Protein AF-A0A383EUN8-F1 (afdb_monomer)

Secondary structure (DSSP, 8-state):
--HHHH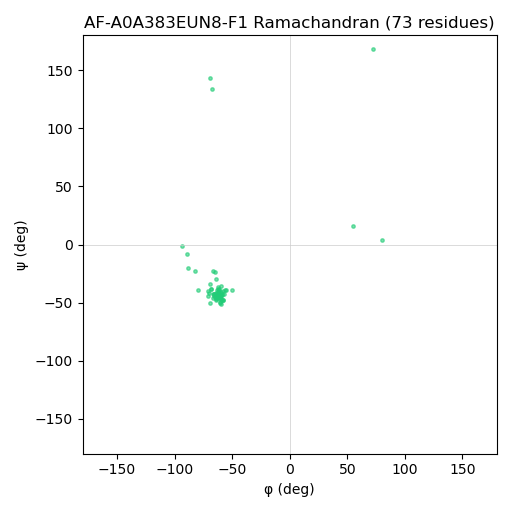HHHHHHHHHHHHHHHHHHHHHHHHHHHHHHHHHHHHHHHHHHHHHHHHHTTHHHHHHHHHTSHHHHH--

Radius of gyration: 18.43 Å; Cα contacts (8 Å, |Δi|>4): 10; chains: 1; bounding box: 31×25×52 Å

Structure (mmCIF, N/CA/C/O backbone):
data_AF-A0A383EUN8-F1
#
_entry.id   AF-A0A383EUN8-F1
#
loop_
_atom_site.group_PDB
_atom_site.id
_atom_site.type_symbol
_atom_site.label_atom_id
_atom_site.label_alt_id
_atom_site.label_comp_id
_atom_site.label_asym_id
_atom_site.label_entity_id
_atom_site.label_seq_id
_atom_site.pdbx_PDB_ins_code
_atom_site.Cartn_x
_atom_site.Cartn_y
_atom_site.Cartn_z
_atom_site.occupancy
_atom_site.B_iso_or_equiv
_atom_site.auth_seq_id
_atom_site.auth_comp_id
_atom_site.auth_asym_id
_atom_site.auth_atom_id
_atom_site.pdbx_PDB_model_num
ATOM 1 N N . MET A 1 1 ? 13.828 6.345 -23.301 1.00 56.31 1 MET A N 1
ATOM 2 C CA . MET A 1 1 ? 13.545 6.820 -21.926 1.00 56.31 1 MET A CA 1
ATOM 3 C C . MET A 1 1 ? 14.844 6.767 -21.148 1.00 56.31 1 MET A C 1
ATOM 5 O O . MET A 1 1 ? 15.441 5.704 -21.089 1.00 56.31 1 MET A O 1
ATOM 9 N N . THR A 1 2 ? 15.336 7.891 -20.633 1.00 78.00 2 THR A N 1
ATOM 10 C CA . THR A 1 2 ? 16.557 7.902 -19.815 1.00 78.00 2 THR A CA 1
ATOM 11 C C . THR A 1 2 ? 16.289 7.185 -18.491 1.00 78.00 2 THR A C 1
ATOM 13 O O . THR A 1 2 ? 15.262 7.429 -17.859 1.00 78.00 2 THR A O 1
ATOM 16 N N . LEU A 1 3 ? 17.196 6.298 -18.070 1.00 79.38 3 LEU A N 1
ATOM 17 C CA . LEU A 1 3 ? 17.079 5.487 -16.848 1.00 79.38 3 LEU A CA 1
ATOM 18 C C . LEU A 1 3 ? 16.726 6.343 -15.615 1.00 79.38 3 LEU A C 1
ATOM 20 O O . LEU A 1 3 ? 15.859 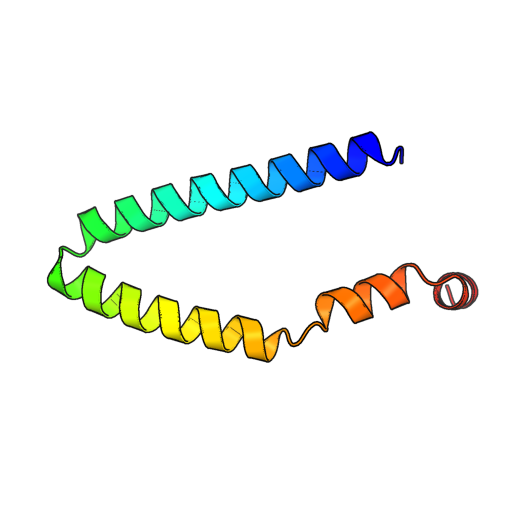5.990 -14.819 1.00 79.38 3 LEU A O 1
ATOM 24 N N . ALA A 1 4 ? 17.322 7.537 -15.536 1.00 81.75 4 ALA A N 1
ATOM 25 C CA . ALA A 1 4 ? 17.053 8.528 -14.501 1.00 81.75 4 ALA A CA 1
ATOM 26 C C . ALA A 1 4 ? 15.586 8.996 -14.458 1.00 81.75 4 ALA A C 1
ATOM 28 O O . ALA A 1 4 ? 15.054 9.238 -13.378 1.00 81.75 4 ALA A O 1
ATOM 29 N N . LYS A 1 5 ? 14.909 9.114 -15.608 1.00 80.75 5 LYS A N 1
ATOM 30 C CA . LYS A 1 5 ? 13.489 9.493 -15.668 1.00 80.75 5 LYS A CA 1
ATOM 31 C C . LYS A 1 5 ? 12.606 8.358 -15.149 1.00 80.75 5 LYS A C 1
ATOM 33 O O . LYS A 1 5 ? 11.717 8.619 -14.347 1.00 80.75 5 LYS A O 1
ATOM 38 N N . SER A 1 6 ? 12.875 7.116 -15.553 1.00 83.94 6 SER A N 1
ATOM 39 C CA . SER A 1 6 ? 12.122 5.945 -15.081 1.00 83.94 6 SER A CA 1
ATOM 40 C C . SER A 1 6 ? 12.270 5.743 -13.574 1.00 83.94 6 SER A C 1
ATOM 42 O O . SER A 1 6 ? 11.274 5.528 -12.889 1.00 83.94 6 SER A O 1
ATOM 44 N N . PHE A 1 7 ? 13.487 5.904 -13.046 1.00 88.06 7 PHE A N 1
ATOM 45 C CA . PHE A 1 7 ? 13.745 5.792 -11.613 1.00 88.06 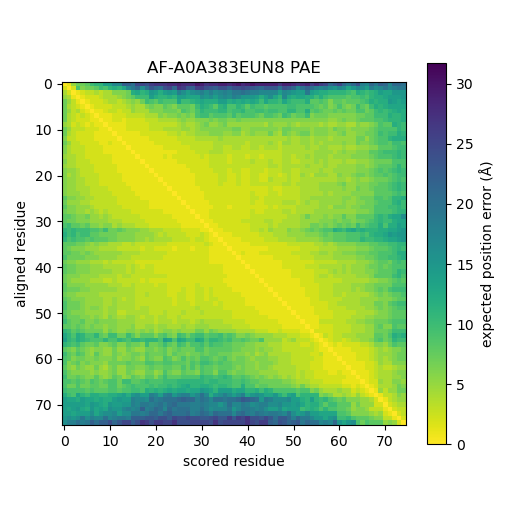7 PHE A CA 1
ATOM 46 C C . PHE A 1 7 ? 12.996 6.859 -10.804 1.00 88.06 7 PHE A C 1
ATOM 48 O O . PHE A 1 7 ? 12.331 6.531 -9.827 1.00 88.06 7 PHE A O 1
ATOM 55 N N . ARG A 1 8 ? 13.021 8.126 -11.246 1.00 89.88 8 ARG A N 1
ATOM 56 C CA . ARG A 1 8 ? 12.269 9.215 -10.593 1.00 89.88 8 ARG A CA 1
ATOM 57 C C . ARG A 1 8 ? 10.766 8.949 -10.574 1.00 89.88 8 ARG A C 1
ATOM 59 O O . ARG A 1 8 ? 10.127 9.152 -9.549 1.00 89.88 8 ARG A O 1
ATOM 66 N N . VAL A 1 9 ? 10.207 8.487 -11.69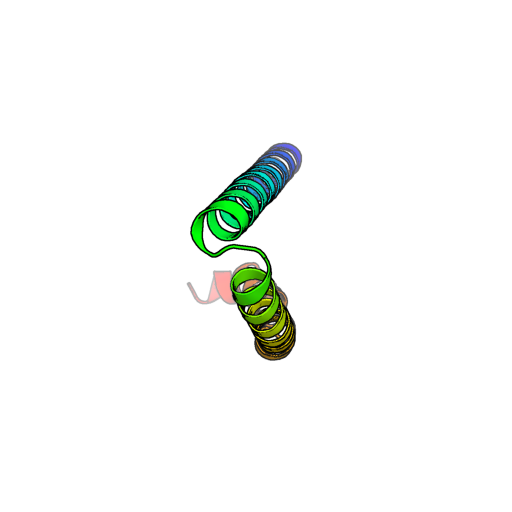2 1.00 91.12 9 VAL A N 1
ATOM 67 C CA . VAL A 1 9 ? 8.771 8.185 -11.801 1.00 91.12 9 VAL A CA 1
ATOM 68 C C . VAL A 1 9 ? 8.389 7.016 -10.892 1.00 91.12 9 VAL A C 1
ATOM 70 O O . VAL A 1 9 ? 7.384 7.101 -10.193 1.00 91.12 9 VAL A O 1
ATOM 73 N N . GLN A 1 10 ? 9.204 5.958 -10.847 1.00 91.12 10 GLN A N 1
ATOM 74 C CA . GLN A 1 10 ? 8.985 4.830 -9.941 1.00 91.12 10 GLN A CA 1
ATOM 75 C C . GLN A 1 10 ? 9.015 5.275 -8.476 1.00 91.12 10 GLN A C 1
ATOM 77 O O . GLN A 1 10 ? 8.145 4.890 -7.700 1.00 91.12 10 GLN A O 1
ATOM 82 N N . TRP A 1 11 ? 9.980 6.117 -8.106 1.00 94.81 11 TRP A N 1
ATOM 83 C CA . TRP A 1 11 ? 10.095 6.633 -6.745 1.00 94.81 11 TRP A CA 1
ATOM 84 C C . TRP A 1 11 ? 8.885 7.485 -6.347 1.00 94.81 11 TRP A C 1
ATOM 86 O O . TRP A 1 11 ? 8.322 7.291 -5.272 1.00 94.81 11 TRP A O 1
ATOM 96 N N . LEU A 1 12 ? 8.436 8.378 -7.235 1.00 94.75 12 LEU A N 1
ATOM 97 C CA . LEU A 1 12 ? 7.232 9.186 -7.018 1.00 94.75 12 LEU A CA 1
ATOM 98 C C . LEU A 1 12 ? 5.981 8.319 -6.852 1.00 94.75 12 LEU A C 1
ATOM 100 O O . LEU A 1 12 ? 5.175 8.581 -5.962 1.00 94.75 12 LEU A O 1
ATOM 104 N N . ALA A 1 13 ? 5.839 7.269 -7.663 1.00 94.25 13 ALA A N 1
ATOM 105 C CA . ALA A 1 13 ? 4.729 6.329 -7.542 1.00 94.25 13 ALA A CA 1
ATOM 106 C C . ALA A 1 13 ? 4.743 5.601 -6.186 1.00 94.25 13 ALA A C 1
ATOM 108 O O . ALA A 1 13 ? 3.700 5.495 -5.540 1.00 94.25 13 ALA A O 1
ATOM 109 N N . SER A 1 14 ? 5.917 5.160 -5.721 1.00 94.94 14 SER A N 1
ATOM 110 C CA . SER A 1 14 ? 6.066 4.523 -4.406 1.00 94.94 14 SER A CA 1
ATOM 111 C C . SER A 1 14 ? 5.715 5.470 -3.258 1.00 94.94 14 SER A C 1
ATOM 113 O O . SER A 1 14 ? 4.980 5.084 -2.350 1.00 94.94 14 SER A O 1
ATOM 115 N N . VAL A 1 15 ? 6.195 6.718 -3.305 1.00 96.88 15 VAL A N 1
ATOM 116 C CA . VAL A 1 15 ? 5.890 7.733 -2.282 1.00 96.88 15 VAL A CA 1
ATOM 117 C C . VAL A 1 15 ? 4.400 8.047 -2.253 1.00 96.88 15 VAL A C 1
ATOM 119 O O . VAL A 1 15 ? 3.803 8.074 -1.179 1.00 96.88 15 VAL A O 1
ATOM 122 N N . TYR A 1 16 ? 3.783 8.233 -3.420 1.00 96.69 16 TYR A N 1
ATOM 123 C CA . TYR A 1 16 ? 2.344 8.459 -3.518 1.00 96.69 16 TYR A CA 1
ATOM 124 C C . TYR A 1 16 ? 1.551 7.304 -2.895 1.00 96.69 16 TYR A C 1
ATOM 126 O O . TYR A 1 16 ? 0.683 7.537 -2.054 1.00 96.69 16 TYR A O 1
ATOM 134 N N . GLY A 1 17 ? 1.898 6.059 -3.238 1.00 96.69 17 GLY A N 1
ATOM 135 C CA . GLY A 1 17 ? 1.263 4.875 -2.660 1.00 96.69 17 GLY A CA 1
ATOM 136 C C . GLY A 1 17 ? 1.405 4.815 -1.137 1.00 96.69 17 GLY A C 1
ATOM 137 O O . GLY A 1 17 ? 0.429 4.533 -0.440 1.00 96.69 17 GLY A O 1
ATOM 138 N N . ALA A 1 18 ? 2.587 5.140 -0.608 1.00 96.56 18 ALA A N 1
ATOM 139 C CA . ALA A 1 18 ? 2.831 5.169 0.831 1.00 96.56 18 ALA A CA 1
ATOM 140 C C . ALA A 1 18 ? 1.984 6.239 1.538 1.00 96.56 18 ALA A C 1
ATOM 142 O O . ALA A 1 18 ? 1.333 5.938 2.537 1.00 96.56 18 ALA A O 1
ATOM 143 N N . ILE A 1 19 ? 1.934 7.461 0.997 1.00 98.06 19 ILE A N 1
ATOM 144 C CA . ILE A 1 19 ? 1.140 8.562 1.563 1.00 98.06 19 ILE A CA 1
ATOM 145 C C . ILE A 1 19 ? -0.344 8.190 1.599 1.00 98.06 19 ILE A C 1
ATOM 147 O O . ILE A 1 19 ? -0.980 8.312 2.645 1.00 98.06 19 ILE A O 1
ATOM 151 N N . VAL A 1 20 ? -0.892 7.693 0.486 1.00 97.75 20 VAL A N 1
ATOM 152 C CA . VAL A 1 20 ? -2.304 7.286 0.416 1.00 97.75 20 VAL A CA 1
ATOM 153 C C . VAL A 1 20 ? -2.599 6.167 1.416 1.00 97.75 20 VAL A C 1
ATOM 155 O O . VAL A 1 20 ? -3.593 6.238 2.136 1.00 97.75 20 VAL A O 1
ATOM 158 N N . SER A 1 21 ? -1.715 5.172 1.517 1.00 95.50 21 SER A N 1
ATOM 159 C CA . SER A 1 21 ? -1.877 4.059 2.461 1.00 95.50 21 SER A CA 1
ATOM 160 C C . SER A 1 21 ? -1.907 4.545 3.909 1.00 95.50 21 SER A C 1
ATOM 162 O O . SER A 1 21 ? -2.781 4.146 4.675 1.00 95.50 21 SER A O 1
ATOM 164 N N . ILE A 1 22 ? -0.998 5.452 4.276 1.00 96.31 22 ILE A N 1
ATOM 165 C CA . ILE A 1 22 ? -0.955 6.050 5.613 1.00 96.31 22 ILE A CA 1
ATOM 166 C C . ILE A 1 22 ? -2.258 6.805 5.897 1.00 96.31 22 ILE A C 1
ATOM 168 O O . ILE A 1 22 ? -2.895 6.553 6.919 1.00 96.31 22 ILE A O 1
ATOM 172 N N . LEU A 1 23 ? -2.692 7.682 4.987 1.00 97.94 23 LEU A N 1
ATOM 173 C CA . LEU A 1 23 ? -3.925 8.457 5.160 1.00 97.94 23 LEU A CA 1
ATOM 174 C C . LEU A 1 23 ? -5.148 7.556 5.368 1.00 97.94 23 LEU A C 1
ATOM 176 O O . LEU A 1 23 ? -5.960 7.826 6.252 1.00 97.94 23 LEU A O 1
ATOM 180 N N . LEU A 1 24 ? -5.256 6.465 4.605 1.00 96.19 24 LEU A N 1
ATOM 181 C CA . LEU A 1 24 ? -6.345 5.497 4.751 1.00 96.19 24 LEU A CA 1
ATOM 182 C C . LEU A 1 24 ? -6.293 4.761 6.092 1.00 96.19 24 LEU A C 1
ATOM 184 O O . LEU A 1 24 ? -7.326 4.609 6.740 1.00 96.19 24 LEU A O 1
ATOM 188 N N . ILE A 1 25 ? -5.106 4.347 6.541 1.00 94.81 25 ILE A N 1
ATOM 189 C CA . ILE A 1 25 ? -4.933 3.694 7.845 1.00 94.81 25 ILE A CA 1
ATOM 190 C C . ILE A 1 25 ? -5.386 4.627 8.975 1.00 94.81 25 ILE A C 1
ATOM 192 O O . ILE A 1 25 ? -6.154 4.204 9.840 1.00 94.81 25 ILE A O 1
ATOM 196 N N . PHE A 1 26 ? -4.973 5.898 8.948 1.00 95.75 26 PHE A N 1
ATOM 197 C CA . PHE A 1 26 ? -5.407 6.895 9.933 1.00 95.75 26 PHE A CA 1
ATOM 198 C C . PHE A 1 26 ? -6.918 7.143 9.878 1.00 95.75 26 PHE A C 1
ATOM 200 O O . PHE A 1 26 ? -7.574 7.193 10.922 1.00 95.75 26 PHE A O 1
ATOM 207 N N . LEU A 1 27 ? -7.484 7.262 8.67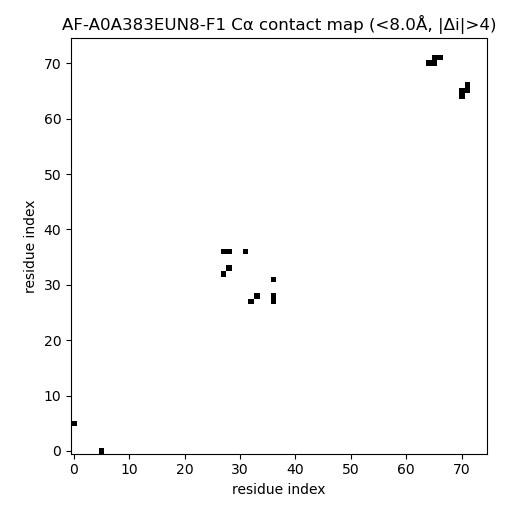6 1.00 96.69 27 LEU A N 1
ATOM 208 C CA . LEU A 1 27 ? -8.919 7.446 8.486 1.00 96.69 27 LEU A CA 1
ATOM 209 C C . LEU A 1 27 ? -9.713 6.265 9.062 1.00 96.69 27 LEU A C 1
ATOM 211 O O . LEU A 1 27 ? -10.663 6.470 9.816 1.00 96.69 27 LEU A O 1
ATOM 215 N N . PHE A 1 28 ? -9.306 5.030 8.772 1.00 96.06 28 PHE A N 1
ATOM 216 C CA . PHE A 1 28 ? -9.975 3.833 9.281 1.00 96.06 28 PHE A CA 1
ATOM 217 C C . PHE A 1 28 ? -9.810 3.663 10.785 1.00 96.06 28 PHE A C 1
ATOM 219 O O . PHE A 1 28 ? -10.782 3.321 11.455 1.00 96.06 28 PHE A O 1
ATOM 226 N N . ALA A 1 29 ? -8.638 3.976 11.337 1.00 94.81 29 ALA A N 1
ATOM 227 C CA . ALA A 1 29 ? -8.451 4.004 12.783 1.00 94.81 29 ALA A CA 1
ATOM 228 C C . ALA A 1 29 ? -9.420 4.993 13.451 1.00 94.81 29 ALA A C 1
ATOM 230 O O . ALA A 1 29 ? -10.010 4.683 14.489 1.00 94.81 29 ALA A O 1
ATOM 231 N N . ARG A 1 30 ? -9.639 6.163 12.832 1.00 96.19 30 ARG A N 1
ATOM 232 C CA . ARG A 1 30 ? -10.553 7.182 13.361 1.00 96.19 30 ARG A CA 1
ATOM 233 C C . ARG A 1 30 ? -12.027 6.790 13.254 1.00 96.19 30 ARG A C 1
ATOM 235 O O . ARG A 1 30 ? -12.774 7.097 14.182 1.00 96.19 30 ARG A O 1
ATOM 242 N N . LEU A 1 31 ? -12.433 6.162 12.150 1.00 96.75 31 LEU A N 1
ATOM 243 C CA . LEU A 1 31 ? -13.829 5.800 11.871 1.00 96.75 31 LEU A CA 1
ATOM 244 C C . LEU A 1 31 ? -14.280 4.523 12.593 1.00 96.75 31 LEU A C 1
ATOM 246 O O . LEU A 1 31 ? -15.413 4.457 13.056 1.00 96.75 31 LEU A O 1
ATOM 250 N N . LEU A 1 32 ? -13.415 3.510 12.681 1.00 94.44 32 LEU A N 1
ATOM 251 C CA . LEU A 1 32 ? -13.775 2.186 13.205 1.00 94.44 32 LEU A CA 1
ATOM 252 C C . LEU A 1 32 ? -13.609 2.073 14.728 1.00 94.44 32 LEU A C 1
ATOM 254 O O . LEU A 1 32 ? -14.197 1.186 15.345 1.00 94.44 32 LEU A O 1
ATOM 258 N N . GLY A 1 33 ? -12.806 2.951 15.333 1.00 94.12 33 GLY A N 1
ATOM 259 C CA . GLY A 1 33 ? -12.411 2.835 16.735 1.00 94.12 33 GLY A CA 1
ATOM 260 C C . GLY A 1 33 ? -11.404 1.696 16.979 1.00 94.12 33 GLY A C 1
ATOM 261 O O . GLY A 1 33 ? -11.161 0.871 16.096 1.00 94.12 33 GLY A O 1
ATOM 262 N N . PRO A 1 34 ? -10.786 1.638 18.171 1.00 92.75 34 PRO A N 1
ATOM 263 C CA . PRO A 1 34 ? -9.608 0.804 18.427 1.00 92.75 34 PRO A CA 1
ATOM 264 C C . PRO A 1 34 ? -9.864 -0.705 18.292 1.00 92.75 34 PRO A C 1
ATOM 266 O O . PRO A 1 34 ? -9.050 -1.409 17.697 1.00 92.75 34 PRO A O 1
ATOM 269 N N . GLU A 1 35 ? -10.995 -1.213 18.788 1.00 94.62 35 GLU A N 1
ATOM 270 C CA . GLU A 1 35 ? -11.292 -2.653 18.761 1.00 94.62 35 GLU A CA 1
ATOM 271 C C . GLU A 1 35 ? -11.550 -3.173 17.340 1.00 94.62 35 GLU A C 1
ATOM 273 O O . GLU A 1 35 ? -10.948 -4.157 16.900 1.00 94.62 35 GLU A O 1
ATOM 278 N N . THR A 1 36 ? -12.431 -2.499 16.597 1.00 95.88 36 THR A N 1
ATOM 279 C CA . THR A 1 36 ? -12.781 -2.882 15.222 1.00 95.88 36 THR A CA 1
ATOM 280 C C . THR A 1 36 ? -11.608 -2.656 14.276 1.00 95.88 36 THR A C 1
ATOM 282 O O . THR A 1 36 ? -11.347 -3.498 13.416 1.00 95.88 36 THR A O 1
ATOM 285 N N . PHE A 1 37 ? -10.852 -1.569 14.462 1.00 96.56 37 PHE A N 1
ATOM 286 C CA . PHE A 1 37 ? -9.630 -1.324 13.701 1.00 96.56 37 PHE A CA 1
ATOM 287 C C . PHE A 1 37 ? -8.579 -2.415 13.939 1.00 96.56 37 PHE A C 1
ATOM 289 O O . PHE A 1 37 ? -7.950 -2.856 12.981 1.00 96.56 37 PHE A O 1
ATOM 296 N N . GLY A 1 38 ? -8.430 -2.914 15.172 1.00 95.50 38 GLY A N 1
ATOM 297 C CA . GLY A 1 38 ? -7.538 -4.038 15.473 1.00 95.50 38 GLY A CA 1
ATOM 298 C C . GLY A 1 38 ? -7.895 -5.302 14.683 1.00 95.50 38 GLY A C 1
ATOM 299 O O . GLY A 1 38 ? -7.031 -5.892 14.032 1.00 95.50 38 GLY A O 1
ATOM 300 N N . LYS A 1 39 ? -9.182 -5.677 14.656 1.00 97.19 39 LYS A N 1
ATOM 301 C CA . LYS A 1 39 ? -9.675 -6.820 13.860 1.00 97.19 39 LYS A CA 1
ATOM 302 C C . LYS A 1 39 ? -9.469 -6.605 12.358 1.00 97.19 39 LYS A C 1
ATOM 304 O O . LYS A 1 39 ? -9.017 -7.515 11.664 1.00 97.19 39 LYS A O 1
ATOM 309 N N . TYR A 1 40 ? -9.762 -5.400 11.868 1.00 96.25 40 TYR A N 1
ATOM 310 C CA . TYR A 1 40 ? -9.520 -5.017 10.477 1.00 96.25 40 TYR A CA 1
ATOM 311 C C . TYR A 1 40 ? -8.040 -5.162 10.104 1.00 96.25 40 TYR A C 1
ATOM 313 O O . TYR A 1 40 ? -7.720 -5.770 9.087 1.00 96.25 40 TYR A O 1
ATOM 321 N N . ASN A 1 41 ? -7.132 -4.657 10.940 1.00 95.44 41 ASN A N 1
ATOM 322 C CA . ASN A 1 41 ? -5.698 -4.664 10.659 1.00 95.44 41 ASN A CA 1
ATOM 323 C C . ASN A 1 41 ? -5.109 -6.086 10.698 1.00 95.44 41 ASN A C 1
ATOM 325 O O . ASN A 1 41 ? -4.255 -6.437 9.882 1.00 95.44 41 ASN A O 1
ATOM 329 N N . TYR A 1 42 ? -5.631 -6.944 11.579 1.00 96.75 42 TYR A N 1
ATOM 330 C CA . TYR A 1 42 ? -5.300 -8.369 11.596 1.00 96.75 42 TYR A CA 1
ATOM 331 C C . TYR A 1 42 ? -5.660 -9.057 10.267 1.00 96.75 42 TYR A C 1
ATOM 333 O O . TYR A 1 42 ? -4.806 -9.684 9.637 1.00 96.75 42 TYR A O 1
ATOM 341 N N . LEU A 1 43 ? -6.898 -8.876 9.794 1.00 97.38 43 LEU A N 1
ATOM 342 C CA . LEU A 1 43 ? -7.353 -9.395 8.497 1.00 97.38 43 LEU A CA 1
ATOM 343 C C . LEU A 1 43 ? -6.558 -8.803 7.327 1.00 97.38 43 LEU A C 1
ATOM 345 O O . LEU A 1 43 ? -6.161 -9.539 6.426 1.00 97.38 43 LEU A O 1
ATOM 349 N N . LEU A 1 44 ? -6.283 -7.497 7.356 1.00 95.50 44 LEU A N 1
ATOM 350 C CA . LEU A 1 44 ? -5.486 -6.811 6.339 1.00 95.50 44 LEU A CA 1
ATOM 351 C C . LEU A 1 44 ? -4.070 -7.391 6.248 1.00 95.50 44 LEU A C 1
ATOM 353 O O . LEU A 1 44 ? -3.552 -7.579 5.147 1.00 95.50 44 LEU A O 1
ATOM 357 N N . THR A 1 45 ? -3.457 -7.710 7.387 1.00 96.44 45 THR A N 1
ATOM 358 C CA . THR A 1 45 ? -2.129 -8.332 7.438 1.00 96.44 45 THR A CA 1
ATOM 359 C C . THR A 1 45 ? -2.155 -9.720 6.800 1.00 96.44 45 THR A C 1
ATOM 361 O O . THR A 1 45 ? -1.327 -10.011 5.937 1.00 96.44 45 THR A O 1
ATOM 364 N N . LEU A 1 46 ? -3.139 -10.556 7.151 1.00 97.94 46 LEU A N 1
ATOM 365 C CA . LEU A 1 46 ? -3.305 -11.883 6.545 1.00 97.94 46 LEU A CA 1
ATOM 366 C C . LEU A 1 46 ? -3.540 -11.802 5.031 1.00 97.94 46 LEU A C 1
ATOM 368 O O . LEU A 1 46 ? -2.896 -12.521 4.268 1.00 97.94 46 LEU A O 1
ATOM 372 N N . ALA A 1 47 ? -4.412 -10.894 4.588 1.00 96.75 47 ALA A N 1
ATOM 373 C CA . ALA A 1 47 ? -4.674 -10.663 3.172 1.00 96.75 47 ALA A CA 1
ATOM 374 C C . ALA A 1 47 ? -3.418 -10.180 2.428 1.00 96.75 47 ALA A C 1
ATOM 376 O O . ALA A 1 47 ? -3.159 -10.616 1.308 1.00 96.75 47 ALA A O 1
ATOM 377 N N . SER A 1 48 ? -2.604 -9.332 3.062 1.00 94.75 48 SER A N 1
ATOM 378 C CA . SER A 1 48 ? -1.346 -8.840 2.486 1.00 94.75 48 SER A CA 1
ATOM 379 C C . SER A 1 48 ? -0.320 -9.962 2.323 1.00 94.75 48 SER A C 1
ATOM 381 O O . SER A 1 48 ? 0.312 -10.063 1.273 1.00 94.75 48 SER A O 1
ATOM 383 N N . LEU A 1 49 ? -0.182 -10.843 3.320 1.00 96.38 49 LEU A N 1
ATOM 384 C CA . LEU A 1 49 ? 0.681 -12.025 3.218 1.00 96.38 49 LEU A CA 1
ATOM 385 C C . LEU A 1 49 ? 0.219 -12.956 2.095 1.00 96.38 49 LEU A C 1
ATOM 387 O O . LEU A 1 49 ? 1.033 -13.396 1.284 1.00 96.38 49 LEU A O 1
ATOM 391 N N . TYR A 1 50 ? -1.088 -13.210 2.015 1.00 96.12 50 TYR A N 1
ATOM 392 C CA . TYR A 1 50 ? -1.666 -14.010 0.940 1.00 96.12 50 TYR A CA 1
ATOM 393 C C . TYR A 1 50 ? -1.387 -13.400 -0.441 1.00 96.12 50 TYR A C 1
ATOM 395 O O . TYR A 1 50 ? -0.969 -14.116 -1.346 1.00 96.12 50 TYR A O 1
ATOM 403 N N . ALA A 1 51 ? -1.535 -12.081 -0.591 1.00 94.38 51 ALA A N 1
ATOM 404 C CA . ALA A 1 51 ? -1.253 -11.385 -1.844 1.00 94.38 51 ALA A CA 1
ATOM 405 C C . ALA A 1 51 ? 0.219 -11.512 -2.276 1.00 94.38 51 ALA A C 1
ATOM 407 O O . ALA A 1 51 ? 0.489 -11.700 -3.459 1.00 94.38 51 ALA A O 1
ATOM 408 N N . ILE A 1 52 ? 1.173 -11.465 -1.335 1.00 93.12 52 ILE A N 1
ATOM 409 C CA . ILE A 1 52 ? 2.602 -11.674 -1.633 1.00 93.12 52 ILE A CA 1
ATOM 410 C C . ILE A 1 52 ? 2.846 -13.097 -2.149 1.00 93.12 52 ILE A C 1
ATOM 412 O O . ILE A 1 52 ? 3.550 -13.284 -3.142 1.00 93.12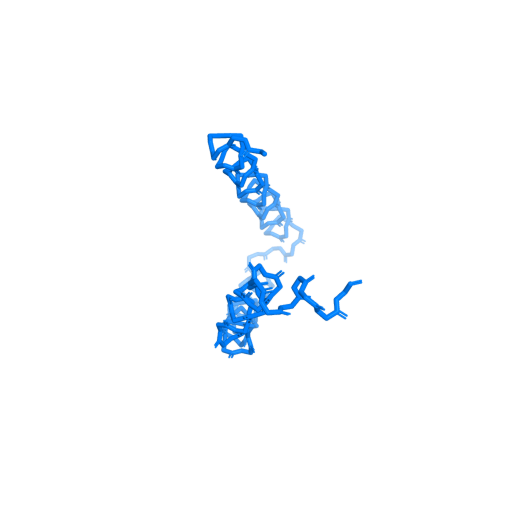 52 ILE A O 1
ATOM 416 N N . ILE A 1 53 ? 2.251 -14.099 -1.494 1.00 94.25 53 ILE A N 1
ATOM 417 C CA . ILE A 1 53 ? 2.368 -15.504 -1.909 1.00 94.25 53 ILE A CA 1
ATOM 418 C C . ILE A 1 53 ? 1.736 -15.710 -3.290 1.00 94.25 53 ILE A C 1
ATOM 420 O O . ILE A 1 53 ? 2.330 -16.376 -4.136 1.00 94.25 53 ILE A O 1
ATOM 424 N N . GLN A 1 54 ? 0.561 -15.122 -3.529 1.00 93.44 54 GLN A N 1
ATOM 425 C CA . GLN A 1 54 ? -0.141 -15.204 -4.808 1.00 93.44 54 GLN A CA 1
ATOM 426 C C . GLN A 1 54 ? 0.650 -14.534 -5.940 1.00 93.44 54 GLN A C 1
ATOM 428 O O . GLN A 1 54 ? 0.714 -15.087 -7.037 1.00 93.44 54 GLN A O 1
ATOM 433 N N . ASP A 1 55 ? 1.246 -13.362 -5.693 1.00 92.50 55 ASP A N 1
ATOM 434 C CA . ASP A 1 55 ? 2.078 -12.686 -6.693 1.00 92.50 55 ASP A CA 1
ATOM 435 C C . ASP A 1 55 ? 3.300 -13.538 -7.039 1.00 92.50 55 ASP A C 1
ATOM 437 O O . ASP A 1 55 ? 3.665 -13.613 -8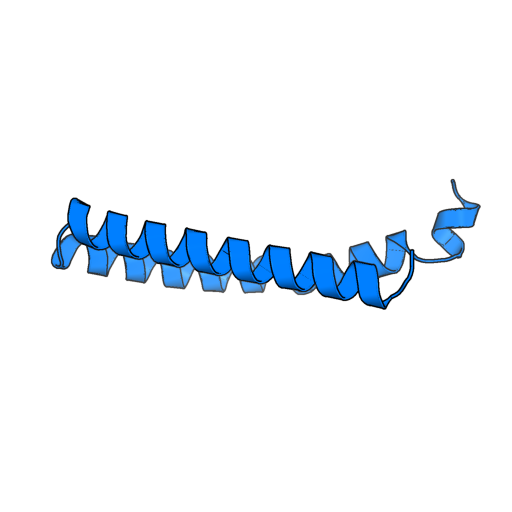.207 1.00 92.50 55 ASP A O 1
ATOM 441 N N . GLY A 1 56 ? 3.921 -14.217 -6.064 1.00 89.44 56 GLY A N 1
ATOM 442 C CA . GLY A 1 56 ? 4.907 -15.282 -6.305 1.00 89.44 56 GLY A CA 1
ATOM 443 C C . GLY A 1 56 ? 6.101 -14.894 -7.195 1.00 89.44 56 GLY A C 1
ATOM 444 O O . GLY A 1 56 ? 6.786 -15.765 -7.726 1.00 89.44 56 GLY A O 1
ATOM 445 N N . GLY A 1 57 ? 6.342 -13.596 -7.414 1.00 85.94 57 GLY A N 1
ATOM 446 C CA . GLY A 1 57 ? 7.327 -13.081 -8.370 1.00 85.94 57 GLY A CA 1
ATOM 447 C C . GLY A 1 57 ? 6.882 -13.066 -9.843 1.00 85.94 57 GLY A C 1
ATOM 448 O O . GLY A 1 57 ? 7.676 -12.670 -10.705 1.00 85.94 57 GLY A O 1
ATOM 449 N N . PHE A 1 58 ? 5.633 -13.430 -10.163 1.00 90.75 58 PHE A N 1
ATOM 450 C CA . PHE A 1 58 ? 5.087 -13.431 -11.528 1.00 90.75 58 PHE A CA 1
ATOM 451 C C . PHE A 1 58 ? 5.207 -12.072 -12.202 1.00 90.75 58 PHE A C 1
ATOM 453 O O . PHE A 1 58 ? 5.557 -12.001 -13.382 1.00 90.75 58 PHE A O 1
ATOM 460 N N . ARG A 1 59 ? 4.993 -10.982 -11.461 1.00 87.19 59 ARG A N 1
ATOM 461 C CA . ARG A 1 59 ? 5.140 -9.625 -11.996 1.00 87.19 59 ARG A CA 1
ATOM 462 C C . ARG A 1 59 ? 6.521 -9.382 -12.616 1.00 87.19 59 ARG A C 1
ATOM 464 O O . ARG A 1 59 ? 6.618 -8.770 -13.681 1.00 87.19 59 ARG A O 1
ATOM 471 N N . THR A 1 60 ? 7.578 -9.902 -11.996 1.00 88.25 60 THR A N 1
ATOM 472 C CA . THR A 1 60 ? 8.954 -9.806 -12.505 1.00 88.25 60 THR A CA 1
ATOM 473 C C . THR A 1 60 ? 9.149 -10.667 -13.750 1.00 88.25 60 THR A C 1
ATOM 475 O O . THR A 1 60 ? 9.762 -10.218 -14.720 1.00 88.25 60 THR A O 1
ATOM 478 N N . LEU A 1 61 ? 8.600 -11.885 -13.757 1.00 89.94 61 LEU A N 1
ATOM 479 C CA . LEU A 1 61 ? 8.698 -12.800 -14.898 1.00 89.94 61 LEU A CA 1
ATOM 480 C C . LEU A 1 61 ? 7.981 -12.250 -16.135 1.00 89.94 61 LEU A C 1
ATOM 482 O O . LEU A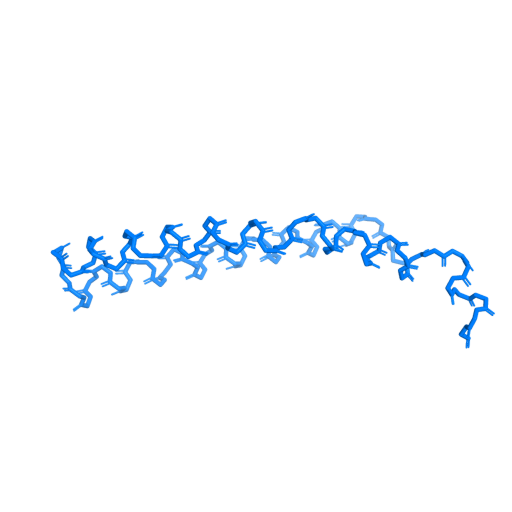 1 61 ? 8.559 -12.255 -17.220 1.00 89.94 61 LEU A O 1
ATOM 486 N N . ILE A 1 62 ? 6.769 -11.719 -15.961 1.00 90.06 62 ILE A N 1
ATOM 487 C CA . ILE A 1 62 ? 5.985 -11.104 -17.037 1.00 90.06 62 ILE A CA 1
ATOM 488 C C . ILE A 1 62 ? 6.710 -9.872 -17.579 1.00 90.06 62 ILE A C 1
ATOM 490 O O . ILE A 1 62 ? 6.849 -9.722 -18.790 1.00 90.06 62 ILE A O 1
ATOM 494 N N . PHE A 1 63 ? 7.225 -9.000 -16.708 1.00 88.75 63 PHE A N 1
ATOM 495 C CA . PHE A 1 63 ? 7.960 -7.813 -17.150 1.00 88.75 63 PHE A CA 1
ATOM 496 C C . PHE A 1 63 ? 9.229 -8.174 -17.938 1.00 88.75 63 PHE A C 1
ATOM 498 O O . PHE A 1 63 ? 9.526 -7.559 -18.967 1.00 88.75 63 PHE A O 1
ATOM 505 N N . ARG A 1 64 ? 9.955 -9.204 -17.489 1.00 90.00 64 ARG A N 1
ATOM 506 C CA . ARG A 1 64 ? 11.116 -9.744 -18.204 1.00 90.00 64 ARG A CA 1
ATOM 507 C C . ARG A 1 64 ? 10.728 -10.265 -19.588 1.00 90.00 64 ARG A C 1
ATOM 509 O O . ARG A 1 64 ? 11.429 -9.975 -20.552 1.00 90.00 64 ARG A O 1
ATOM 516 N N . GLU A 1 65 ? 9.620 -10.994 -19.696 1.00 89.50 65 GLU A N 1
ATOM 517 C CA . GLU A 1 65 ? 9.150 -11.532 -20.977 1.00 89.50 65 GLU A CA 1
ATOM 518 C C . GLU A 1 65 ? 8.731 -10.418 -21.946 1.00 89.50 65 GLU A C 1
ATOM 520 O O . GLU A 1 65 ? 9.153 -10.403 -23.099 1.00 89.50 65 GLU A O 1
ATOM 525 N N . LEU A 1 66 ? 7.992 -9.417 -21.458 1.00 87.12 66 LEU A N 1
ATOM 526 C CA . LEU A 1 66 ? 7.533 -8.274 -22.259 1.00 87.12 66 LEU A CA 1
ATOM 527 C C . LEU A 1 66 ? 8.673 -7.402 -22.793 1.00 87.12 66 LEU A C 1
ATOM 529 O O . LEU A 1 66 ? 8.536 -6.754 -23.831 1.00 87.12 66 LEU A O 1
ATOM 533 N N . THR A 1 67 ? 9.786 -7.349 -22.065 1.00 86.62 67 THR A N 1
ATOM 534 C CA . THR A 1 67 ? 10.980 -6.591 -22.458 1.00 86.62 67 THR A CA 1
ATOM 535 C C . THR A 1 67 ? 11.992 -7.441 -23.225 1.00 86.62 67 THR A C 1
ATOM 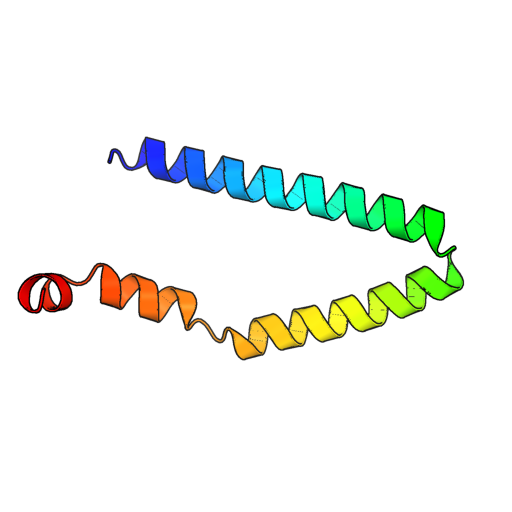537 O O . THR A 1 67 ? 13.016 -6.914 -23.669 1.00 86.62 67 THR A O 1
ATOM 540 N N . SER A 1 68 ? 11.704 -8.731 -23.432 1.00 88.31 68 SER A N 1
ATOM 541 C CA . SER A 1 68 ? 12.588 -9.636 -24.154 1.00 88.31 68 SER A CA 1
ATOM 542 C C . SER A 1 68 ? 12.647 -9.285 -25.652 1.00 88.31 68 SER A C 1
ATOM 544 O O . SER A 1 68 ? 11.641 -8.907 -26.266 1.00 88.31 68 SER A O 1
ATOM 546 N N . PRO A 1 69 ? 13.821 -9.426 -26.294 1.00 77.88 69 PRO A N 1
ATOM 547 C CA . PRO A 1 69 ? 13.947 -9.224 -27.736 1.00 77.88 69 PRO A CA 1
ATOM 548 C C . PRO A 1 69 ? 13.152 -10.261 -28.545 1.00 77.88 69 PRO A C 1
ATOM 550 O O . PRO A 1 69 ? 12.755 -9.976 -29.674 1.00 77.88 69 PRO A O 1
ATOM 553 N N . THR A 1 70 ? 12.880 -11.435 -27.966 1.00 76.69 70 THR A N 1
ATOM 554 C CA . THR A 1 70 ? 12.067 -12.499 -28.569 1.00 76.69 70 THR A CA 1
ATOM 555 C C . THR A 1 70 ? 10.611 -12.065 -28.726 1.00 76.69 70 THR A C 1
ATOM 557 O O . THR A 1 70 ? 10.053 -12.193 -29.814 1.00 76.69 70 THR A O 1
ATOM 560 N N . PHE A 1 71 ? 10.021 -11.462 -27.690 1.00 73.50 71 PHE A N 1
ATOM 561 C CA . PHE A 1 71 ? 8.657 -10.931 -27.748 1.00 73.50 71 PHE A CA 1
ATOM 562 C C . PHE A 1 71 ? 8.521 -9.804 -28.782 1.00 73.50 71 PHE A C 1
ATOM 564 O O . PHE A 1 71 ? 7.535 -9.734 -29.511 1.00 73.50 71 PHE A O 1
ATOM 571 N N . LYS A 1 72 ? 9.552 -8.961 -28.926 1.00 66.06 72 LYS A N 1
ATOM 572 C CA . LYS A 1 72 ? 9.589 -7.891 -29.937 1.00 66.06 72 LYS A CA 1
ATOM 573 C C . LYS A 1 72 ? 9.654 -8.409 -31.382 1.00 66.06 72 LYS A C 1
ATOM 575 O O . LYS A 1 72 ? 9.301 -7.671 -32.289 1.00 66.06 72 LYS A O 1
ATOM 580 N N . LYS A 1 73 ? 10.121 -9.642 -31.603 1.00 68.88 73 LYS A N 1
ATOM 581 C CA . LYS A 1 73 ? 10.145 -10.300 -32.924 1.00 68.88 73 LYS A CA 1
ATOM 582 C C . LYS A 1 73 ? 8.804 -10.937 -33.306 1.00 68.88 73 LYS A C 1
ATOM 584 O O . LYS A 1 73 ? 8.578 -11.182 -34.484 1.00 68.88 73 LYS A O 1
ATOM 589 N N . LEU A 1 74 ? 7.968 -11.247 -32.314 1.00 68.38 74 LEU A N 1
ATOM 590 C CA . LEU A 1 74 ? 6.639 -11.850 -32.473 1.00 68.38 74 LEU A CA 1
ATOM 591 C C . LEU A 1 74 ? 5.519 -10.807 -32.640 1.00 68.38 74 LEU A C 1
ATOM 593 O O . LEU A 1 74 ? 4.380 -11.187 -32.901 1.00 68.38 74 LEU A O 1
ATOM 597 N N . LYS A 1 75 ? 5.832 -9.521 -32.458 1.00 54.16 75 LYS A N 1
ATOM 598 C CA . LYS A 1 75 ? 4.904 -8.389 -32.500 1.00 54.16 75 LYS A CA 1
ATOM 599 C C . LYS A 1 75 ? 5.174 -7.522 -33.722 1.00 54.16 75 LYS A C 1
ATOM 601 O O . LYS A 1 75 ? 4.186 -7.005 -34.280 1.00 54.16 75 LYS A O 1
#

pLDDT: mean 90.19, std 9.35, range [54.16, 98.06]

Foldseek 3Di:
DPPVVVVVVVVVVVVVVVVVVVVVLVVCCVVLPDPRSVVVVVVVVVVVVVVVVVPVCVVVVVVCVCPDVVVVVVD

Sequence (75 aa):
MTLAKSFRVQWLASVYGAIVSILLIFLFARLLGPETFGKYNYLLTLASLYAIIQDGGFRTLIFRELTSPTFKKLK

Solvent-accessible surface area (backbone atoms only — not comparable to full-atom values): 4278 Å² total; per-residue (Å²): 133,60,69,69,58,56,52,53,53,52,51,51,52,52,52,51,53,50,52,54,51,51,52,50,52,54,50,44,44,68,74,53,34,74,70,54,31,49,56,50,51,53,52,51,50,53,53,51,54,50,48,55,60,70,46,66,61,49,69,59,54,52,53,52,49,71,70,32,74,67,50,64,73,78,106

Mean predicted aligned error: 6.26 Å

InterPro domains:
  IPR002797 Polysaccharide biosynthesis protein [PF01943] (5-66)

Organism: NCBI:txid408172